Protein AF-A0A8T5LXK9-F1 (afdb_monomer_lite)

Secondary structure (DSSP, 8-state):
-----TT-GGGG----S---HHHHHHHHHSGGGGG-PEEEEETTEEEEE--HHHHHHHHHHHHHHTT-HHHHHHHHHHHHHHHHHIIIIIHHHTSS--S---HHHHHHHHHHHHHHHHHHGGGSHHHHHHHHHHHHHH--HHHHHHHT-

Structure (mmCIF, N/CA/C/O backbone):
data_AF-A0A8T5LXK9-F1
#
_entry.id   AF-A0A8T5LXK9-F1
#
loop_
_atom_site.group_PDB
_atom_site.id
_atom_site.type_symbol
_atom_site.label_atom_id
_atom_site.label_alt_id
_atom_site.label_comp_id
_atom_site.label_asym_id
_atom_site.label_entity_id
_atom_site.label_seq_id
_atom_site.pdbx_PDB_ins_code
_atom_site.Cartn_x
_atom_site.Cartn_y
_atom_site.Cartn_z
_atom_site.occupancy
_atom_site.B_iso_or_equiv
_atom_site.auth_seq_id
_atom_site.auth_comp_id
_atom_site.auth_asym_id
_atom_site.auth_atom_id
_atom_site.pdbx_PDB_model_num
ATOM 1 N N . MET A 1 1 ? -26.940 -30.673 -11.620 1.00 29.84 1 MET A N 1
ATOM 2 C CA . MET A 1 1 ? -26.835 -29.887 -10.371 1.00 29.84 1 MET A CA 1
ATOM 3 C C . MET A 1 1 ? -25.800 -30.558 -9.500 1.00 29.84 1 MET A C 1
ATOM 5 O O . MET A 1 1 ? -26.012 -31.700 -9.119 1.00 29.84 1 MET A O 1
ATOM 9 N N . ILE A 1 2 ? -24.660 -29.908 -9.282 1.00 24.94 2 ILE A N 1
ATOM 10 C CA . ILE A 1 2 ? -23.576 -30.472 -8.474 1.00 24.94 2 ILE A CA 1
ATOM 11 C C . ILE A 1 2 ? -23.697 -29.872 -7.078 1.00 24.94 2 ILE A C 1
ATOM 13 O O . ILE A 1 2 ? -23.735 -28.654 -6.925 1.00 24.94 2 ILE A O 1
ATOM 17 N N . ASN A 1 3 ? -23.814 -30.744 -6.082 1.00 30.03 3 ASN A N 1
ATOM 18 C CA . ASN A 1 3 ? -23.864 -30.376 -4.677 1.00 30.03 3 ASN A CA 1
ATOM 19 C C . ASN A 1 3 ? -22.425 -30.103 -4.221 1.00 30.03 3 ASN A C 1
ATOM 21 O O . ASN A 1 3 ? -21.594 -31.012 -4.226 1.00 30.03 3 ASN A O 1
ATOM 25 N N . ILE A 1 4 ? -22.106 -28.844 -3.919 1.00 36.66 4 ILE A N 1
ATOM 26 C CA . ILE A 1 4 ? -20.732 -28.419 -3.632 1.00 36.66 4 ILE A CA 1
ATOM 27 C C . ILE A 1 4 ? -20.498 -28.475 -2.125 1.00 36.66 4 ILE A C 1
ATOM 29 O O . ILE A 1 4 ? -21.105 -27.731 -1.356 1.00 36.66 4 ILE A O 1
ATOM 33 N N . ASN A 1 5 ? -19.583 -29.351 -1.714 1.00 37.44 5 ASN A N 1
ATOM 34 C CA . ASN A 1 5 ? -19.043 -29.371 -0.363 1.00 37.44 5 ASN A CA 1
ATOM 35 C C . ASN A 1 5 ? -17.999 -28.251 -0.223 1.00 37.44 5 ASN A C 1
ATOM 37 O O . ASN A 1 5 ? -16.969 -28.256 -0.898 1.00 37.44 5 ASN A O 1
ATOM 41 N N . ILE A 1 6 ? -18.287 -27.281 0.645 1.00 44.91 6 ILE A N 1
ATOM 42 C CA . ILE A 1 6 ? -17.522 -26.038 0.815 1.00 44.91 6 ILE A CA 1
ATOM 43 C C . ILE A 1 6 ? -16.106 -26.289 1.364 1.00 44.91 6 ILE A C 1
ATOM 45 O O . ILE A 1 6 ? -15.269 -25.407 1.254 1.00 44.91 6 ILE A O 1
ATOM 49 N N . SER A 1 7 ? -15.785 -27.468 1.905 1.00 41.38 7 SER A N 1
ATOM 50 C CA . SER A 1 7 ? -14.491 -27.728 2.559 1.00 41.38 7 SER A CA 1
ATOM 51 C C . SER A 1 7 ? -13.295 -27.961 1.623 1.00 41.38 7 SER A C 1
ATOM 53 O O . SER A 1 7 ? -12.169 -28.035 2.109 1.00 41.38 7 SER A O 1
ATOM 55 N N . ASN A 1 8 ? -13.501 -28.070 0.304 1.00 43.78 8 ASN A N 1
ATOM 56 C CA . ASN A 1 8 ? -12.462 -28.495 -0.646 1.00 43.78 8 ASN A CA 1
ATOM 57 C C . ASN A 1 8 ? -12.235 -27.486 -1.787 1.00 43.78 8 ASN A C 1
ATOM 59 O O . ASN A 1 8 ? -12.255 -27.818 -2.971 1.00 43.78 8 ASN A O 1
ATOM 63 N N . TYR A 1 9 ? -11.997 -26.226 -1.416 1.00 40.75 9 TYR A N 1
ATOM 64 C CA . TYR A 1 9 ? -11.825 -25.085 -2.330 1.00 40.75 9 TYR A CA 1
ATOM 65 C C . TYR A 1 9 ? -10.670 -25.240 -3.342 1.00 40.75 9 TYR A C 1
ATOM 67 O O . TYR A 1 9 ? -10.658 -24.548 -4.355 1.00 40.75 9 TYR A O 1
ATOM 75 N N . ILE A 1 10 ? -9.737 -26.172 -3.099 1.00 37.88 10 ILE A N 1
ATOM 76 C CA . ILE A 1 10 ? -8.526 -26.406 -3.907 1.00 37.88 10 ILE A CA 1
ATOM 77 C C . ILE A 1 10 ? -8.835 -26.659 -5.393 1.00 37.88 10 ILE A C 1
ATOM 79 O O . ILE A 1 10 ? -8.080 -26.217 -6.254 1.00 37.88 10 ILE A O 1
ATOM 83 N N . TYR A 1 11 ? -9.968 -27.291 -5.711 1.00 33.66 11 TYR A N 1
ATOM 84 C CA . TYR A 1 11 ? -10.345 -27.606 -7.096 1.00 33.66 11 TYR A CA 1
ATOM 85 C C . TYR A 1 11 ? -10.915 -26.420 -7.891 1.00 33.66 11 TYR A C 1
ATOM 87 O O . TYR A 1 11 ? -11.084 -26.534 -9.101 1.00 33.66 11 TYR A O 1
ATOM 95 N N . PHE A 1 12 ? -11.192 -25.281 -7.248 1.00 40.22 12 PHE A N 1
ATOM 96 C CA . PHE A 1 12 ? -11.722 -24.080 -7.908 1.00 40.22 12 PHE A CA 1
ATOM 97 C C . PHE A 1 12 ? -10.636 -23.042 -8.253 1.00 40.22 12 PHE A C 1
ATOM 99 O O . PHE A 1 12 ? -10.965 -21.938 -8.679 1.00 40.22 12 PHE A O 1
ATOM 106 N N . PHE A 1 13 ? -9.351 -23.367 -8.061 1.00 40.53 13 PHE A N 1
ATOM 107 C CA . PHE A 1 13 ? -8.250 -22.393 -8.054 1.00 40.53 13 PHE A CA 1
ATOM 108 C C . PHE A 1 13 ? -7.321 -22.399 -9.276 1.00 40.53 13 PHE A C 1
ATOM 110 O O . PHE A 1 13 ? -6.190 -21.933 -9.167 1.00 40.53 13 PHE A O 1
ATOM 117 N N . ILE A 1 14 ? -7.753 -22.881 -10.443 1.00 41.84 14 ILE A N 1
ATOM 118 C CA . ILE A 1 14 ? -6.922 -22.804 -11.657 1.00 41.84 14 ILE A CA 1
ATOM 119 C C . ILE A 1 14 ? -7.781 -22.405 -12.851 1.00 41.84 14 ILE A C 1
ATOM 121 O O . ILE A 1 14 ? -8.569 -23.221 -13.321 1.00 41.84 14 ILE A O 1
ATOM 125 N N . VAL A 1 15 ? -7.609 -21.171 -13.344 1.00 43.03 15 VAL A N 1
ATOM 126 C CA . VAL A 1 15 ? -8.093 -20.739 -14.666 1.00 43.03 15 VAL A CA 1
ATOM 127 C C . VAL A 1 15 ? -7.154 -19.667 -15.249 1.00 43.03 15 VAL A C 1
ATOM 129 O O . VAL A 1 15 ? -7.025 -18.578 -14.693 1.00 43.03 15 VAL A O 1
ATOM 132 N N . GLU A 1 16 ? -6.527 -20.036 -16.372 1.00 41.91 16 GLU A N 1
ATOM 133 C CA . GLU A 1 16 ? -5.961 -19.209 -17.458 1.00 41.91 16 GLU A CA 1
ATOM 134 C C . GLU A 1 16 ? -4.944 -18.104 -17.099 1.00 41.91 16 GLU A C 1
ATOM 136 O O . GLU A 1 16 ? -5.095 -16.955 -17.503 1.00 41.91 16 GLU A O 1
ATOM 141 N N . ASP A 1 17 ? -3.889 -18.482 -16.368 1.00 43.62 17 ASP A N 1
ATOM 142 C CA . ASP A 1 17 ? -2.452 -18.135 -16.519 1.00 43.62 17 ASP A CA 1
ATOM 143 C C . ASP A 1 17 ? -1.975 -16.752 -17.020 1.00 43.62 17 ASP A C 1
ATOM 145 O O . ASP A 1 17 ? -0.806 -16.608 -17.377 1.00 43.62 17 ASP A O 1
ATOM 149 N N . GLN A 1 18 ? -2.778 -15.690 -17.001 1.00 43.59 18 GLN A N 1
ATOM 150 C CA . GLN A 1 18 ? -2.293 -14.338 -17.289 1.00 43.59 18 GLN A CA 1
ATOM 151 C C . GLN A 1 18 ? -2.845 -13.319 -16.296 1.00 43.59 18 GLN A C 1
ATOM 153 O O . GLN A 1 18 ? -3.856 -12.643 -16.509 1.00 43.59 18 GLN A O 1
ATOM 158 N N . VAL A 1 19 ? -2.108 -13.179 -15.196 1.00 44.72 19 VAL A N 1
ATOM 159 C CA . VAL A 1 19 ? -2.060 -11.943 -14.415 1.00 44.72 19 VAL A CA 1
ATOM 160 C C . VAL A 1 19 ? -0.880 -11.145 -14.962 1.00 44.72 19 VAL A C 1
ATOM 162 O O . VAL A 1 19 ? 0.207 -11.700 -15.122 1.00 44.72 19 VAL A O 1
ATOM 165 N N . SER A 1 20 ? -1.049 -9.854 -15.262 1.00 47.03 20 SER A N 1
ATOM 166 C CA . SER A 1 20 ? 0.131 -9.041 -15.566 1.00 47.03 20 SER A CA 1
ATOM 167 C C . SER A 1 20 ? 1.059 -9.078 -14.349 1.00 47.03 20 SER A C 1
ATOM 169 O O . SER A 1 20 ? 0.585 -8.901 -13.223 1.00 47.03 20 SER A O 1
ATOM 171 N N . CYS A 1 21 ? 2.361 -9.326 -14.552 1.00 54.53 21 CYS A N 1
ATOM 172 C CA . CYS A 1 21 ? 3.321 -9.484 -13.451 1.00 54.53 21 CYS A CA 1
ATOM 173 C C . CYS A 1 21 ? 3.175 -8.377 -12.397 1.00 54.53 21 CYS A C 1
ATOM 175 O O . CYS A 1 21 ? 3.271 -8.649 -11.213 1.00 54.53 21 CYS A O 1
ATOM 177 N N . LEU A 1 22 ? 2.829 -7.153 -12.808 1.00 54.00 22 LEU A N 1
ATOM 178 C CA . LEU A 1 22 ? 2.632 -6.011 -11.918 1.00 54.00 22 LEU A CA 1
ATOM 179 C C . LEU A 1 22 ? 1.473 -6.159 -10.910 1.00 54.00 22 LEU A C 1
ATOM 181 O O . LEU A 1 22 ? 1.627 -5.764 -9.758 1.00 54.00 22 LEU A O 1
ATOM 185 N N . HIS A 1 23 ? 0.316 -6.696 -11.318 1.00 55.81 23 HIS A N 1
ATOM 186 C CA . HIS A 1 23 ? -0.846 -6.849 -10.427 1.00 55.81 23 HIS A CA 1
ATOM 187 C C . HIS A 1 23 ? -0.694 -8.048 -9.490 1.00 55.81 23 HIS A C 1
ATOM 189 O O . HIS A 1 23 ? -1.087 -7.972 -8.324 1.00 55.81 23 HIS A O 1
ATOM 195 N N . ALA A 1 24 ? -0.105 -9.138 -9.991 1.00 58.72 24 ALA A N 1
ATOM 196 C CA . ALA A 1 24 ? 0.293 -10.263 -9.153 1.00 58.72 24 ALA A CA 1
ATOM 197 C C . ALA A 1 24 ? 1.298 -9.787 -8.102 1.00 58.72 24 ALA A C 1
ATOM 199 O O . ALA A 1 24 ? 1.101 -10.037 -6.921 1.00 58.72 24 ALA A O 1
ATOM 200 N N . GLU A 1 25 ? 2.303 -9.010 -8.502 1.00 58.94 25 GLU A N 1
ATOM 201 C CA . GLU A 1 25 ? 3.321 -8.506 -7.585 1.00 58.94 25 GLU A CA 1
ATOM 202 C C . GLU A 1 25 ? 2.766 -7.507 -6.564 1.00 58.94 25 GLU A C 1
ATOM 204 O O . GLU A 1 25 ? 3.110 -7.575 -5.387 1.00 58.94 25 GLU A O 1
ATOM 209 N N . PHE A 1 26 ? 1.850 -6.623 -6.971 1.00 63.41 26 PHE A N 1
ATOM 210 C CA . PHE A 1 26 ? 1.115 -5.743 -6.057 1.00 63.41 26 PHE A CA 1
ATOM 211 C C . PHE A 1 26 ? 0.446 -6.537 -4.933 1.00 63.41 26 PHE A C 1
ATOM 213 O O . PHE A 1 26 ? 0.625 -6.238 -3.751 1.00 63.41 26 PHE A O 1
ATOM 220 N N . MET A 1 27 ? -0.319 -7.561 -5.304 1.00 65.00 27 MET A N 1
ATOM 221 C CA . MET A 1 27 ? -1.074 -8.353 -4.344 1.00 65.00 27 MET A CA 1
ATOM 222 C C . MET A 1 27 ? -0.145 -9.252 -3.517 1.00 65.00 27 MET A C 1
ATOM 224 O O . MET A 1 27 ? -0.304 -9.359 -2.302 1.00 65.00 27 MET A O 1
ATOM 228 N N . LEU A 1 28 ? 0.864 -9.859 -4.143 1.00 65.50 28 LEU A N 1
ATOM 229 C CA . LEU A 1 28 ? 1.748 -10.843 -3.518 1.00 65.50 28 LEU A CA 1
ATOM 230 C C . LEU A 1 28 ? 2.917 -10.231 -2.742 1.00 65.50 28 LEU A C 1
ATOM 232 O O . LEU A 1 28 ? 3.482 -10.926 -1.899 1.00 65.50 28 LEU A O 1
ATOM 236 N N . ASN A 1 29 ? 3.284 -8.970 -2.985 1.00 64.75 29 ASN A N 1
ATOM 237 C CA . ASN A 1 29 ? 4.417 -8.298 -2.336 1.00 64.75 29 ASN A CA 1
ATOM 238 C C . ASN A 1 29 ? 4.099 -6.910 -1.750 1.00 64.75 29 ASN A C 1
ATOM 240 O O . ASN A 1 29 ? 4.955 -6.326 -1.088 1.00 64.75 29 ASN A O 1
ATOM 244 N N . GLY A 1 30 ? 2.871 -6.408 -1.900 1.00 68.31 30 GLY A N 1
ATOM 245 C CA . GLY A 1 30 ? 2.371 -5.237 -1.173 1.00 68.31 30 GLY A CA 1
ATOM 246 C C . GLY A 1 30 ? 1.899 -5.556 0.253 1.00 68.31 30 GLY A C 1
ATOM 247 O O . GLY A 1 30 ? 2.039 -6.675 0.752 1.00 68.31 30 GLY A O 1
ATOM 248 N N . SER A 1 31 ? 1.281 -4.576 0.923 1.00 69.75 31 SER A N 1
ATOM 249 C CA . SER A 1 31 ? 0.755 -4.752 2.292 1.00 69.75 31 SER A CA 1
ATOM 250 C C . SER A 1 31 ? -0.312 -5.860 2.378 1.00 69.75 31 SER A C 1
ATOM 252 O O . SER A 1 31 ? -0.429 -6.559 3.386 1.00 69.75 31 SER A O 1
ATOM 254 N N . LEU A 1 32 ? -1.024 -6.095 1.271 1.00 72.38 32 LEU A N 1
ATOM 255 C CA . LEU A 1 32 ? -2.055 -7.121 1.140 1.00 72.38 32 LEU A CA 1
ATOM 256 C C . LEU A 1 32 ? -1.511 -8.553 1.081 1.00 72.38 32 LEU A C 1
ATOM 258 O O . LEU A 1 32 ? -2.293 -9.476 1.306 1.00 72.38 32 LEU A O 1
ATOM 262 N N . LYS A 1 33 ? -0.197 -8.757 0.896 1.00 76.62 33 LYS A N 1
ATOM 263 C CA . LYS A 1 33 ? 0.456 -10.079 0.962 1.00 76.62 33 LYS A CA 1
ATOM 264 C C . LYS A 1 33 ? 0.087 -10.846 2.227 1.00 76.62 33 LYS A C 1
ATOM 266 O O . LYS A 1 33 ? -0.074 -12.062 2.199 1.00 76.62 33 LYS A O 1
ATOM 271 N N . ILE A 1 34 ? -0.065 -10.129 3.340 1.00 78.12 34 ILE A N 1
ATOM 272 C CA . ILE A 1 34 ? -0.423 -10.693 4.648 1.00 78.12 34 ILE A CA 1
ATOM 273 C C . ILE A 1 34 ? -1.741 -11.472 4.584 1.00 78.12 34 ILE A C 1
ATOM 275 O O . ILE A 1 34 ? -1.899 -12.472 5.282 1.00 78.12 34 ILE A O 1
ATOM 279 N N . CYS A 1 35 ? -2.667 -11.053 3.723 1.00 76.31 35 CYS A N 1
ATOM 280 C CA . CYS A 1 35 ? -3.945 -11.717 3.510 1.00 76.31 35 CYS A CA 1
ATOM 281 C C . CYS A 1 35 ? -3.863 -12.920 2.556 1.00 76.31 35 CYS A C 1
ATOM 283 O O . CYS A 1 35 ? -4.914 -13.434 2.187 1.00 76.31 35 CYS A O 1
ATOM 285 N N . ASN A 1 36 ? -2.665 -13.352 2.138 1.00 76.94 36 ASN A N 1
ATOM 286 C CA . ASN A 1 36 ? -2.452 -14.419 1.154 1.00 76.94 36 ASN A CA 1
ATOM 287 C C . ASN A 1 36 ? -3.402 -14.299 -0.056 1.00 76.94 36 ASN A C 1
ATOM 289 O O . ASN A 1 36 ? -4.243 -15.179 -0.261 1.00 76.94 36 ASN A O 1
ATOM 293 N N . PRO A 1 37 ? -3.335 -13.196 -0.819 1.00 74.81 37 PRO A N 1
ATOM 294 C CA . PRO A 1 37 ? -4.280 -12.969 -1.893 1.00 74.81 37 PRO A CA 1
ATOM 295 C C . PRO A 1 37 ? -4.118 -14.021 -2.982 1.00 74.81 37 PRO A C 1
ATOM 297 O O . PRO A 1 37 ? -3.027 -14.231 -3.508 1.00 74.81 37 PRO A O 1
ATOM 300 N N . LEU A 1 38 ? -5.233 -14.637 -3.349 1.00 74.25 38 LEU A N 1
ATOM 301 C CA . LEU A 1 38 ? -5.357 -15.397 -4.575 1.00 74.25 38 LEU A CA 1
ATOM 302 C C . LEU A 1 38 ? -5.895 -14.467 -5.657 1.00 74.25 38 LEU A C 1
ATOM 304 O O . LEU A 1 38 ? -7.008 -13.953 -5.545 1.00 74.25 38 LEU A O 1
ATOM 308 N N . VAL A 1 39 ? -5.105 -14.280 -6.707 1.00 71.12 39 VAL A N 1
ATOM 309 C CA . VAL A 1 39 ? -5.487 -13.500 -7.882 1.00 71.12 39 VAL A CA 1
ATOM 310 C C . VAL A 1 39 ? -5.845 -14.464 -9.006 1.00 71.12 39 VAL A C 1
ATOM 312 O O . VAL A 1 39 ? -5.077 -15.371 -9.309 1.00 71.12 39 VAL A O 1
ATOM 315 N N . THR A 1 40 ? -7.003 -14.270 -9.628 1.00 68.69 40 THR A N 1
ATOM 316 C CA . THR A 1 40 ? -7.439 -15.033 -10.806 1.00 68.69 40 THR A CA 1
ATOM 317 C C . THR A 1 40 ? -8.018 -14.090 -11.855 1.00 68.69 40 THR A C 1
ATOM 319 O O . THR A 1 40 ? -8.495 -12.999 -11.531 1.00 68.69 40 THR A O 1
ATOM 322 N N . ASN A 1 41 ? -7.946 -14.495 -13.118 1.00 64.88 41 ASN A N 1
ATOM 323 C CA . ASN A 1 41 ? -8.498 -13.769 -14.250 1.00 64.88 41 ASN A CA 1
ATOM 324 C C . ASN A 1 41 ? -9.636 -14.596 -14.857 1.00 64.88 41 ASN A C 1
ATOM 326 O O . ASN A 1 41 ? -9.474 -15.784 -15.116 1.00 64.88 41 ASN A O 1
ATOM 330 N N . TYR A 1 42 ? -10.796 -13.979 -15.070 1.00 69.81 42 TYR A N 1
ATOM 331 C CA . TYR A 1 42 ? -11.905 -14.611 -15.775 1.00 69.81 42 TYR A CA 1
ATOM 332 C C . TYR A 1 42 ? -12.638 -13.588 -16.633 1.00 69.81 42 TYR A C 1
ATOM 334 O O . TYR A 1 42 ? -13.147 -12.591 -16.118 1.00 69.81 42 TYR A O 1
ATOM 342 N N . LYS A 1 43 ? -12.727 -13.854 -17.944 1.00 79.38 43 LYS A N 1
ATOM 343 C CA . LYS A 1 43 ? -13.380 -12.969 -18.927 1.00 79.38 43 LYS A CA 1
ATOM 344 C C . LYS A 1 43 ? -12.893 -11.520 -18.818 1.00 79.38 43 LYS A C 1
ATOM 346 O O . LYS A 1 43 ? -13.703 -10.607 -18.669 1.00 79.38 43 LYS A O 1
ATOM 351 N N . GLU A 1 44 ? -11.572 -11.346 -18.829 1.00 69.75 44 GLU A N 1
ATOM 352 C CA . GLU A 1 44 ? -10.896 -10.040 -18.751 1.00 69.75 44 GLU A CA 1
ATOM 353 C C . GLU A 1 44 ? -11.126 -9.285 -17.430 1.00 69.75 44 GLU A C 1
ATOM 355 O O . GLU A 1 44 ? -10.819 -8.099 -17.313 1.00 69.75 44 GLU A O 1
ATOM 360 N N . LYS A 1 45 ? -11.657 -9.960 -16.404 1.00 64.06 45 LYS A N 1
ATOM 361 C CA . LYS A 1 45 ? -11.832 -9.398 -15.065 1.00 64.06 45 LYS A CA 1
ATOM 362 C C . LYS A 1 45 ? -10.861 -10.044 -14.097 1.00 64.06 45 LYS A C 1
ATOM 364 O O . LYS A 1 45 ? -10.784 -11.266 -13.996 1.00 64.06 45 LYS A O 1
ATOM 369 N N . ILE A 1 46 ? -10.172 -9.198 -13.339 1.00 67.88 46 ILE A N 1
ATOM 370 C CA . ILE A 1 46 ? -9.317 -9.623 -12.236 1.00 67.88 46 ILE A CA 1
ATOM 371 C C . ILE A 1 46 ? -10.187 -9.789 -10.993 1.00 67.88 46 ILE A C 1
ATOM 373 O O . ILE A 1 46 ? -10.879 -8.861 -10.572 1.00 67.88 46 ILE A O 1
ATOM 377 N N . TYR A 1 47 ? -10.116 -10.968 -10.392 1.00 69.50 47 TYR A N 1
ATOM 378 C CA . TYR A 1 47 ? -10.720 -11.269 -9.105 1.00 69.50 47 TYR A CA 1
ATOM 379 C C . TYR A 1 47 ? -9.619 -11.502 -8.084 1.00 69.50 47 TYR A C 1
ATOM 381 O O . TYR A 1 47 ? -8.649 -12.212 -8.354 1.00 69.50 47 TYR A O 1
ATOM 389 N N . VAL A 1 48 ? -9.786 -10.914 -6.901 1.00 72.88 48 VAL A N 1
ATOM 390 C CA . VAL A 1 48 ? -8.854 -11.102 -5.791 1.00 72.88 48 VAL A CA 1
ATOM 391 C C . VAL A 1 48 ? -9.604 -11.610 -4.577 1.00 72.88 48 VAL A C 1
ATOM 393 O O . VAL A 1 48 ? -10.561 -10.994 -4.107 1.00 72.88 48 VAL A O 1
ATOM 396 N N . PHE A 1 49 ? -9.153 -12.754 -4.082 1.00 77.00 49 PHE A N 1
ATOM 397 C CA . PHE A 1 49 ? -9.701 -13.422 -2.916 1.00 77.00 49 PHE A CA 1
ATOM 398 C C . PHE A 1 49 ? -8.682 -13.368 -1.790 1.00 77.00 49 PHE A C 1
ATOM 400 O O . PHE A 1 49 ? -7.523 -13.723 -1.973 1.00 77.00 49 PHE A O 1
ATOM 407 N N . PHE A 1 50 ? -9.126 -12.936 -0.617 1.00 78.06 50 PHE A N 1
ATOM 408 C CA . PHE A 1 50 ? -8.277 -12.805 0.560 1.00 78.06 50 PHE A CA 1
ATOM 409 C C . PHE A 1 50 ? -8.609 -13.887 1.581 1.00 78.06 50 PHE A C 1
ATOM 411 O O . PHE A 1 50 ? -9.782 -14.193 1.821 1.00 78.06 50 PHE A O 1
ATOM 418 N N . ASP A 1 51 ? -7.578 -14.420 2.230 1.00 80.75 51 ASP A N 1
ATOM 419 C CA . ASP A 1 51 ? -7.730 -15.292 3.384 1.00 80.75 51 ASP A CA 1
ATOM 420 C C . ASP A 1 51 ? -8.341 -14.499 4.549 1.00 80.75 51 ASP A C 1
ATOM 422 O O . ASP A 1 51 ? -7.683 -13.706 5.235 1.00 80.75 51 ASP A O 1
ATOM 426 N N . LYS A 1 52 ? -9.635 -14.733 4.790 1.00 79.69 52 LYS A N 1
ATOM 427 C CA . LYS A 1 52 ? -10.392 -14.094 5.875 1.00 79.69 52 LYS A CA 1
ATOM 428 C C . LYS A 1 52 ? -9.783 -14.371 7.246 1.00 79.69 52 LYS A C 1
ATOM 430 O O . LYS A 1 52 ? -9.904 -13.532 8.138 1.00 79.69 52 LYS A O 1
ATOM 435 N N . THR A 1 53 ? -9.113 -15.513 7.422 1.00 79.75 53 THR A N 1
ATOM 436 C CA . THR A 1 53 ? -8.455 -15.839 8.690 1.00 79.75 53 THR A CA 1
ATOM 437 C C . THR A 1 53 ? -7.260 -14.939 8.950 1.00 79.75 53 THR A C 1
ATOM 439 O O . THR A 1 53 ? -6.933 -14.744 10.109 1.00 79.75 53 THR A O 1
ATOM 442 N N . LYS A 1 54 ? -6.660 -14.319 7.927 1.00 80.19 54 LYS A N 1
ATOM 443 C CA . LYS A 1 54 ? -5.525 -13.388 8.056 1.00 80.19 54 LYS A CA 1
ATOM 444 C C . LYS A 1 54 ? -5.909 -11.921 7.907 1.00 80.19 54 LYS A C 1
ATOM 446 O O . LYS A 1 54 ? -5.171 -11.050 8.358 1.00 80.19 54 LYS A O 1
ATOM 451 N N . GLN A 1 55 ? -7.094 -11.634 7.374 1.00 80.00 55 GLN A N 1
ATOM 452 C CA . GLN A 1 55 ? -7.636 -10.277 7.237 1.00 80.00 55 GLN A CA 1
ATOM 453 C C . GLN A 1 55 ? -7.674 -9.493 8.566 1.00 80.00 55 GLN A C 1
ATOM 455 O O . GLN A 1 55 ? -7.563 -8.270 8.580 1.00 80.00 55 GLN A O 1
ATOM 460 N N . HIS A 1 56 ? -7.795 -10.169 9.714 1.00 81.31 56 HIS A N 1
ATOM 461 C CA . HIS A 1 56 ? -7.735 -9.499 11.018 1.00 81.31 56 HIS A CA 1
ATOM 462 C C . HIS A 1 56 ? -6.365 -8.851 11.302 1.00 81.31 56 HIS A C 1
ATOM 464 O O . HIS A 1 56 ? -6.298 -7.874 12.049 1.00 81.31 56 HIS A O 1
ATOM 470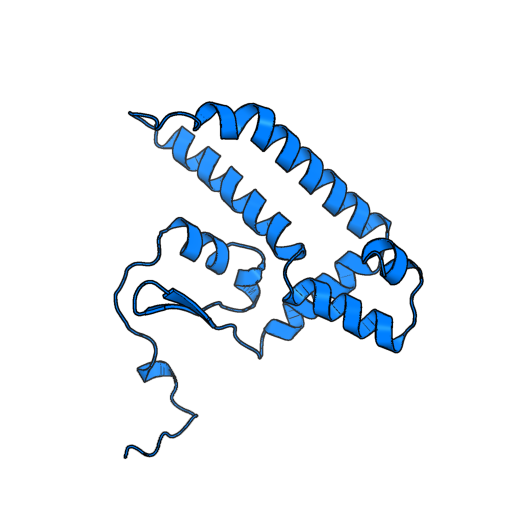 N N . ILE A 1 57 ? -5.281 -9.361 10.705 1.00 83.50 57 ILE A N 1
ATOM 471 C CA . ILE A 1 57 ? -3.921 -8.835 10.873 1.00 83.50 57 ILE A CA 1
ATOM 472 C C . ILE A 1 57 ? -3.804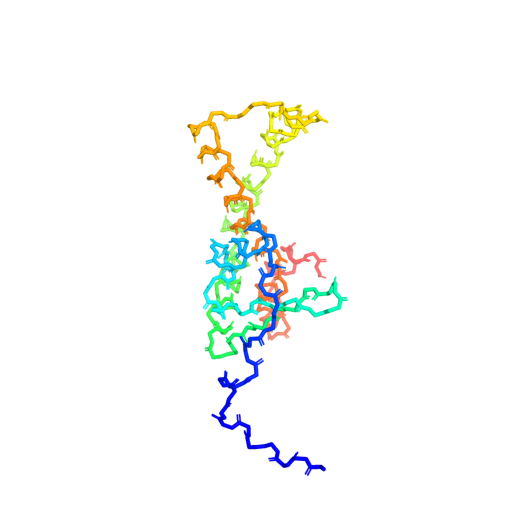 -7.474 10.185 1.00 83.50 57 ILE A C 1
ATOM 474 O O . ILE A 1 57 ? -3.338 -6.517 10.801 1.00 83.50 57 ILE A O 1
ATOM 478 N N . THR A 1 58 ? -4.282 -7.357 8.944 1.00 80.19 58 THR A N 1
ATOM 479 C CA . THR A 1 58 ? -4.268 -6.086 8.203 1.00 80.19 58 THR A CA 1
ATOM 480 C C . THR A 1 58 ? -5.202 -5.058 8.838 1.00 80.19 58 THR A C 1
ATOM 482 O O . THR A 1 58 ? -4.812 -3.907 9.021 1.00 80.19 58 THR A O 1
ATOM 485 N N . LEU A 1 59 ? -6.376 -5.487 9.315 1.00 78.81 59 LEU A N 1
ATOM 486 C CA . LEU A 1 59 ? -7.281 -4.642 10.104 1.00 78.81 59 LEU A CA 1
ATOM 487 C C . LEU A 1 59 ? -6.608 -4.099 11.374 1.00 78.81 59 LEU A C 1
ATOM 489 O O . LEU A 1 59 ? -6.786 -2.928 11.712 1.00 78.81 59 LEU A O 1
ATOM 493 N N . LYS A 1 60 ? -5.830 -4.931 12.079 1.00 82.38 60 LYS A N 1
ATOM 494 C CA . LYS A 1 60 ? -5.081 -4.522 13.275 1.00 82.38 60 LYS A CA 1
ATOM 495 C C . LYS A 1 60 ? -3.975 -3.525 12.929 1.00 82.38 60 LYS A C 1
ATOM 497 O O . LYS A 1 60 ? -3.859 -2.510 13.607 1.00 82.38 60 LYS A O 1
ATOM 502 N N . GLN A 1 61 ? -3.202 -3.787 11.877 1.00 82.88 61 GLN A N 1
ATOM 503 C CA . GLN A 1 61 ? -2.154 -2.876 11.406 1.00 82.88 61 GLN A CA 1
ATOM 504 C C . GLN A 1 61 ? -2.726 -1.518 10.991 1.00 82.88 61 GLN A C 1
ATOM 506 O O . GLN A 1 61 ? -2.163 -0.486 11.342 1.00 82.88 61 GLN A O 1
ATOM 511 N N . GLY A 1 62 ? -3.872 -1.506 10.306 1.00 81.38 62 GLY A N 1
ATOM 512 C CA . GLY A 1 62 ? -4.592 -0.277 9.979 1.00 81.38 62 GLY A CA 1
ATOM 513 C C . GLY A 1 62 ? -5.051 0.450 11.237 1.00 81.38 62 GLY A C 1
ATOM 514 O O . GLY A 1 62 ? -4.725 1.612 11.446 1.00 81.38 62 GLY A O 1
ATOM 515 N N . ALA A 1 63 ? -5.722 -0.249 12.151 1.00 79.75 63 ALA A N 1
ATOM 516 C CA . ALA A 1 63 ? -6.142 0.350 13.414 1.00 79.75 63 ALA A CA 1
ATOM 517 C C . ALA A 1 63 ? -4.966 0.927 14.221 1.00 79.75 63 ALA A C 1
ATOM 519 O O . ALA A 1 63 ? -5.144 1.938 14.894 1.00 79.75 63 ALA A O 1
ATOM 520 N N . GLU A 1 64 ? -3.781 0.317 14.158 1.00 85.38 64 GLU A N 1
ATOM 521 C CA . GLU A 1 64 ? -2.575 0.819 14.810 1.00 85.38 64 GLU A CA 1
ATOM 522 C C . GLU A 1 64 ? -1.987 2.043 14.099 1.00 85.38 64 GLU A C 1
ATOM 524 O O . GLU A 1 64 ? -1.706 3.045 14.759 1.00 85.38 64 GLU A O 1
ATOM 529 N N . LEU A 1 65 ? -1.827 1.993 12.776 1.00 85.50 65 LEU A N 1
ATOM 530 C CA . LEU A 1 65 ? -1.303 3.104 11.979 1.00 85.50 65 LEU A CA 1
ATOM 531 C C . LEU A 1 65 ? -2.126 4.380 12.193 1.00 85.50 65 LEU A C 1
ATOM 533 O O . LEU A 1 65 ? -1.566 5.451 12.403 1.00 85.50 65 LEU A O 1
ATOM 537 N N . TYR A 1 66 ? -3.451 4.244 12.202 1.00 84.50 66 TYR A N 1
ATOM 538 C CA . TYR A 1 66 ? -4.385 5.358 12.353 1.00 84.50 66 TYR A CA 1
ATOM 539 C C . TYR A 1 66 ? -4.620 5.750 13.825 1.00 84.50 66 TYR A C 1
ATOM 541 O O . TYR A 1 66 ? -5.263 6.756 14.096 1.00 84.50 66 TYR A O 1
ATOM 549 N N . SER A 1 67 ? -4.110 4.985 14.799 1.00 83.00 67 SER A N 1
ATOM 550 C CA . SER A 1 67 ? -4.328 5.268 16.230 1.00 83.00 67 SER A CA 1
ATOM 551 C C . SER A 1 67 ? -3.509 6.425 16.799 1.00 83.0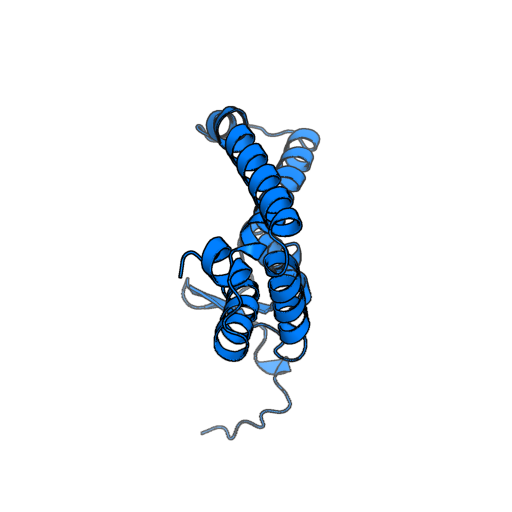0 67 SER A C 1
ATOM 553 O O . SER A 1 67 ? -3.765 6.843 17.925 1.00 83.00 67 SER A O 1
ATOM 555 N N . SER A 1 68 ? -2.508 6.902 16.063 1.00 88.56 68 SER A N 1
ATOM 556 C CA . SER A 1 68 ? -1.616 7.977 16.484 1.00 88.56 68 SER A CA 1
ATOM 557 C C . SER A 1 68 ? -1.415 8.938 15.326 1.00 88.56 68 SER A C 1
ATOM 559 O O . SER A 1 68 ? -1.098 8.519 14.211 1.00 88.56 68 SER A O 1
ATOM 561 N N . GLU A 1 69 ? -1.576 10.227 15.613 1.00 85.62 69 GLU A N 1
ATOM 562 C CA . GLU A 1 69 ? -1.313 11.294 14.654 1.00 85.62 69 GLU A CA 1
ATOM 563 C C . GLU A 1 69 ? 0.136 11.246 14.165 1.00 85.62 69 GLU A C 1
ATOM 565 O O . GLU A 1 69 ? 0.361 11.254 12.964 1.00 85.62 69 GLU A O 1
ATOM 570 N N . GLU A 1 70 ? 1.098 11.040 15.064 1.00 91.81 70 GLU A N 1
ATOM 571 C CA . GLU A 1 70 ? 2.517 10.907 14.721 1.00 91.81 70 GLU A CA 1
ATOM 572 C C . GLU A 1 70 ? 2.773 9.744 13.745 1.00 91.81 70 GLU A C 1
ATOM 574 O O . GLU A 1 70 ? 3.454 9.907 12.730 1.00 91.81 70 GLU A O 1
ATOM 579 N N . LYS A 1 71 ? 2.198 8.560 14.018 1.00 89.06 71 LYS A N 1
ATOM 580 C CA . LYS A 1 71 ? 2.358 7.379 13.146 1.00 89.06 71 LYS A CA 1
ATOM 581 C C . LYS A 1 71 ? 1.782 7.646 11.757 1.00 89.06 71 LYS A C 1
ATOM 583 O O . LYS A 1 71 ? 2.419 7.321 10.751 1.00 89.06 71 LYS A O 1
ATOM 588 N N . TYR A 1 72 ? 0.597 8.247 11.703 1.00 90.00 72 TYR A N 1
ATOM 589 C CA . TYR A 1 72 ? -0.055 8.585 10.448 1.00 90.00 72 TYR A CA 1
ATOM 590 C C . TYR A 1 72 ? 0.687 9.689 9.688 1.00 90.00 72 TYR A C 1
ATOM 592 O O . TYR A 1 72 ? 0.883 9.563 8.482 1.00 90.00 72 TYR A O 1
ATOM 600 N N . GLU A 1 73 ? 1.144 10.743 10.362 1.00 90.25 73 GLU A N 1
ATOM 601 C CA . GLU A 1 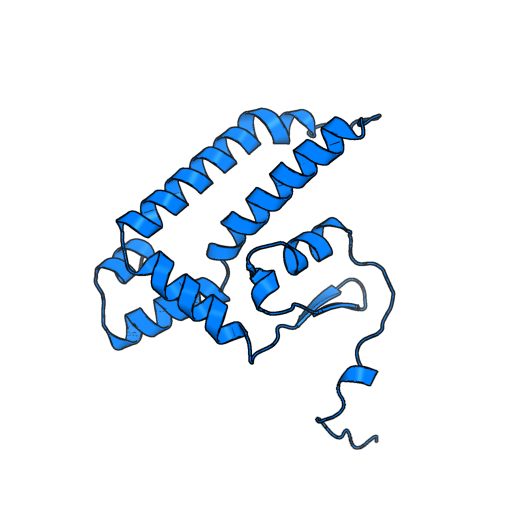73 ? 1.904 11.838 9.755 1.00 90.25 73 GLU A CA 1
ATOM 602 C C . GLU A 1 73 ? 3.235 11.361 9.184 1.00 90.25 73 GLU A C 1
ATOM 604 O O . GLU A 1 73 ? 3.603 11.773 8.080 1.00 90.25 73 GLU A O 1
ATOM 609 N N . LYS A 1 74 ? 3.926 10.447 9.875 1.00 92.62 74 LYS A N 1
ATOM 610 C CA . LYS A 1 74 ? 5.142 9.810 9.364 1.00 92.62 74 LYS A CA 1
ATOM 611 C C . LYS A 1 74 ? 4.870 9.073 8.052 1.00 92.62 74 LYS A C 1
ATOM 613 O O . LYS A 1 74 ? 5.542 9.335 7.056 1.00 92.62 74 LYS A O 1
ATOM 618 N N . TYR A 1 75 ? 3.851 8.213 8.031 1.00 92.69 75 TYR A N 1
ATOM 619 C CA . TYR A 1 75 ? 3.412 7.521 6.816 1.00 92.69 75 TYR A CA 1
ATOM 620 C C . TYR A 1 75 ? 3.014 8.505 5.703 1.00 92.69 75 TYR A C 1
ATOM 622 O O . TYR A 1 75 ? 3.460 8.381 4.563 1.00 92.69 75 TYR A O 1
ATOM 630 N N . ALA A 1 76 ? 2.195 9.507 6.023 1.00 91.06 76 ALA A N 1
ATOM 631 C CA . ALA A 1 76 ? 1.683 10.464 5.051 1.00 91.06 76 ALA A CA 1
ATOM 632 C C . ALA A 1 76 ? 2.806 11.318 4.450 1.00 91.06 76 ALA A C 1
ATOM 634 O O . ALA A 1 76 ? 2.763 11.643 3.263 1.00 91.06 76 ALA A O 1
ATOM 635 N N . THR A 1 77 ? 3.807 11.681 5.253 1.00 94.44 77 THR A N 1
ATOM 636 C CA . THR A 1 77 ? 5.000 12.401 4.799 1.00 94.44 77 THR A CA 1
ATOM 637 C C . THR A 1 77 ? 5.823 11.528 3.864 1.00 94.44 77 THR A C 1
ATOM 639 O O . THR A 1 77 ? 6.078 11.943 2.735 1.00 94.44 77 THR A O 1
ATOM 642 N N . GLU A 1 78 ? 6.127 10.291 4.267 1.00 94.25 78 GLU A N 1
ATOM 643 C CA . GLU A 1 78 ? 6.855 9.339 3.424 1.00 94.25 78 GLU A CA 1
ATOM 644 C C . GLU A 1 78 ? 6.145 9.117 2.080 1.00 94.25 78 GLU A C 1
ATOM 646 O O . GLU A 1 78 ? 6.774 9.151 1.019 1.00 94.25 78 GLU A O 1
ATOM 651 N N . PHE A 1 79 ? 4.820 8.950 2.091 1.00 94.06 79 PHE A N 1
ATOM 652 C CA . PHE A 1 79 ? 4.075 8.733 0.857 1.00 94.06 79 PHE A CA 1
ATOM 653 C C . PHE A 1 79 ? 4.025 9.986 -0.028 1.00 94.06 79 PHE A C 1
ATOM 655 O O . PHE A 1 79 ? 4.177 9.893 -1.247 1.00 94.06 79 PHE A O 1
ATOM 662 N N . LYS A 1 80 ? 3.893 11.184 0.555 1.00 92.62 80 LYS A N 1
ATOM 663 C CA . LYS A 1 80 ? 3.974 12.449 -0.198 1.00 92.62 80 LYS A CA 1
ATOM 664 C C . LYS A 1 80 ? 5.340 12.637 -0.854 1.00 92.62 80 LYS A C 1
ATOM 666 O O . LYS A 1 80 ? 5.398 13.053 -2.012 1.00 92.62 80 LYS A O 1
ATOM 671 N N . GLU A 1 81 ? 6.421 12.342 -0.141 1.00 95.69 81 GLU A N 1
ATOM 672 C CA . GLU A 1 81 ? 7.783 12.413 -0.676 1.00 95.69 81 GLU A CA 1
ATOM 673 C C . GLU A 1 81 ? 7.984 11.418 -1.817 1.00 95.69 81 GLU A C 1
ATOM 675 O O . GLU A 1 81 ? 8.478 11.796 -2.883 1.00 95.69 81 GLU A O 1
ATOM 680 N N . TYR A 1 82 ? 7.503 10.186 -1.637 1.00 94.00 82 TYR A N 1
ATOM 681 C CA . TYR A 1 82 ? 7.498 9.167 -2.679 1.00 94.00 82 TYR A CA 1
ATOM 682 C C . TYR A 1 82 ? 6.774 9.657 -3.944 1.00 94.00 82 TYR A C 1
ATOM 684 O O . TYR A 1 82 ? 7.337 9.621 -5.038 1.00 94.00 82 TYR A O 1
ATOM 692 N N . LEU A 1 83 ? 5.555 10.196 -3.810 1.00 92.25 83 LEU A N 1
ATOM 693 C CA . LEU A 1 83 ? 4.778 10.722 -4.939 1.00 92.25 83 LEU A CA 1
ATOM 694 C C . LEU A 1 83 ? 5.456 11.922 -5.610 1.00 92.25 83 LEU A C 1
ATOM 696 O O . LEU A 1 83 ? 5.397 12.068 -6.833 1.00 92.25 83 LEU A O 1
ATOM 700 N N . LYS A 1 84 ? 6.106 12.792 -4.829 1.00 94.62 84 LYS A N 1
ATOM 701 C CA . LYS A 1 84 ? 6.872 13.927 -5.356 1.00 94.62 84 LYS A CA 1
ATOM 702 C C . LYS A 1 84 ? 8.038 13.443 -6.217 1.00 94.62 84 LYS A C 1
ATOM 704 O O . LYS A 1 84 ? 8.227 13.965 -7.315 1.00 94.62 84 LYS A O 1
ATOM 709 N N . TYR A 1 85 ? 8.781 12.439 -5.751 1.00 93.75 85 TYR A N 1
ATOM 710 C CA . TYR A 1 85 ? 9.852 11.823 -6.530 1.00 93.75 85 TYR A CA 1
ATOM 711 C C . TYR A 1 85 ? 9.307 11.121 -7.781 1.00 93.75 85 TYR A C 1
ATOM 713 O O . TYR A 1 85 ? 9.808 11.367 -8.876 1.00 93.75 85 TYR A O 1
ATOM 721 N N . ALA A 1 86 ? 8.228 10.340 -7.651 1.00 91.25 86 ALA A N 1
ATOM 722 C CA . ALA A 1 86 ? 7.578 9.663 -8.774 1.00 91.25 86 ALA A CA 1
ATOM 723 C C . ALA A 1 86 ? 7.228 10.647 -9.901 1.00 91.25 86 ALA A C 1
ATOM 725 O O . ALA A 1 86 ? 7.576 10.430 -11.058 1.00 91.25 86 ALA A O 1
ATOM 726 N N . ARG A 1 87 ? 6.586 11.770 -9.554 1.00 92.19 87 ARG A N 1
ATOM 727 C CA . ARG A 1 87 ? 6.169 12.809 -10.509 1.00 92.19 87 ARG A CA 1
ATOM 728 C C . ARG A 1 87 ? 7.336 13.538 -11.160 1.00 92.19 87 ARG A C 1
ATOM 730 O O . ARG A 1 87 ? 7.223 13.927 -12.317 1.00 92.19 87 ARG A O 1
ATOM 737 N N . LYS A 1 88 ? 8.421 13.764 -10.418 1.00 94.12 88 LYS A N 1
ATOM 738 C CA . LYS A 1 88 ? 9.583 14.509 -10.915 1.00 94.12 88 LYS A CA 1
ATOM 739 C C . LYS A 1 88 ? 10.514 13.642 -11.763 1.00 94.12 88 LYS A C 1
ATOM 741 O O . LYS A 1 88 ? 11.107 14.161 -12.701 1.00 94.12 88 LYS A O 1
ATOM 746 N N . THR A 1 89 ? 10.647 12.363 -11.425 1.00 90.25 89 THR A N 1
ATOM 747 C CA . THR A 1 89 ? 11.713 11.503 -11.956 1.00 90.25 89 THR A CA 1
ATOM 748 C C . THR A 1 89 ? 11.157 10.327 -12.750 1.00 90.25 89 THR A C 1
ATOM 750 O O . THR A 1 89 ? 11.459 10.192 -13.932 1.00 90.25 89 THR A O 1
ATOM 753 N N . ILE A 1 90 ? 10.308 9.504 -12.130 1.00 88.38 90 ILE A N 1
ATOM 754 C CA . ILE A 1 90 ? 9.886 8.219 -12.706 1.00 88.38 90 ILE A CA 1
ATOM 755 C C . ILE A 1 90 ? 8.865 8.407 -13.830 1.00 88.38 90 ILE A C 1
ATOM 757 O O . ILE A 1 90 ? 9.068 7.922 -14.936 1.00 88.38 90 ILE A O 1
ATOM 761 N N . ILE A 1 91 ? 7.795 9.171 -13.598 1.00 85.62 91 ILE A N 1
ATOM 762 C CA . ILE A 1 91 ? 6.751 9.399 -14.609 1.00 85.62 91 ILE A CA 1
ATOM 763 C C . ILE A 1 91 ? 7.331 10.043 -15.882 1.00 85.62 91 ILE A C 1
ATOM 765 O O . ILE A 1 91 ? 7.025 9.557 -16.969 1.00 85.62 91 ILE A O 1
ATOM 769 N N . PRO A 1 92 ? 8.189 11.084 -15.808 1.00 87.62 92 PRO A N 1
ATOM 770 C CA . PRO A 1 92 ? 8.822 11.634 -17.004 1.00 87.62 92 PRO A CA 1
ATOM 771 C C . PRO A 1 92 ? 9.723 10.636 -17.737 1.00 87.62 92 PRO A C 1
ATOM 773 O O . PRO A 1 92 ? 9.699 10.619 -18.966 1.00 87.62 92 PRO A O 1
ATOM 776 N N . LYS A 1 93 ? 10.471 9.790 -17.009 1.00 84.75 93 LYS A N 1
ATOM 777 C CA . LYS A 1 93 ? 11.353 8.760 -17.588 1.00 84.75 93 LYS A CA 1
ATOM 778 C C . LYS A 1 93 ? 10.581 7.775 -18.472 1.00 84.75 93 LYS A C 1
ATOM 780 O O . LYS A 1 93 ? 11.052 7.445 -19.553 1.00 84.75 93 LYS A O 1
ATOM 785 N N . TYR A 1 94 ? 9.378 7.383 -18.052 1.00 82.69 94 TYR A N 1
ATOM 786 C CA . TYR A 1 94 ? 8.509 6.445 -18.779 1.00 82.69 94 TYR A CA 1
ATOM 787 C C . TYR A 1 94 ? 7.379 7.122 -19.558 1.00 82.69 94 TYR A C 1
ATOM 789 O O . TYR A 1 94 ? 6.429 6.461 -19.971 1.00 82.69 94 TYR A O 1
ATOM 797 N N . LYS A 1 95 ? 7.455 8.443 -19.773 1.00 81.88 95 LYS A N 1
ATOM 798 C CA . LYS A 1 95 ? 6.466 9.162 -20.591 1.00 81.88 95 LYS A CA 1
ATOM 799 C C . LYS A 1 95 ? 6.427 8.618 -22.022 1.00 81.88 95 LYS A C 1
ATOM 801 O O . LYS A 1 95 ? 5.365 8.584 -22.635 1.00 81.88 95 LYS A O 1
ATOM 806 N N . ASN A 1 96 ? 7.587 8.203 -22.523 1.00 80.38 96 ASN A N 1
ATOM 807 C CA . ASN A 1 96 ? 7.724 7.446 -23.757 1.00 80.38 96 ASN A CA 1
ATOM 808 C C . ASN A 1 96 ? 8.121 6.014 -23.394 1.00 80.38 96 ASN A C 1
ATOM 810 O O . ASN A 1 96 ? 8.872 5.812 -22.438 1.00 80.38 96 ASN A O 1
ATOM 814 N N . ASN A 1 97 ? 7.650 5.034 -24.165 1.00 77.12 97 ASN A N 1
ATOM 815 C CA . ASN A 1 97 ? 8.062 3.647 -23.971 1.00 77.12 97 ASN A CA 1
ATOM 816 C C . ASN A 1 97 ? 9.575 3.535 -24.225 1.00 77.12 97 ASN A C 1
ATOM 818 O O . ASN A 1 97 ? 10.011 3.851 -25.335 1.00 77.12 97 ASN A O 1
ATOM 822 N N . PRO A 1 98 ? 10.383 3.117 -23.235 1.00 78.75 98 PRO A N 1
ATOM 823 C CA . PRO A 1 98 ? 11.809 2.936 -23.451 1.00 78.75 98 PRO A CA 1
ATOM 824 C C . PRO A 1 98 ? 12.029 1.781 -24.431 1.00 78.75 98 PRO A C 1
ATOM 826 O O . PRO A 1 98 ? 11.488 0.693 -24.249 1.00 78.75 98 PRO A O 1
ATOM 829 N N . GLU A 1 99 ? 12.841 2.003 -25.465 1.00 83.12 99 GLU A N 1
ATOM 830 C CA . GLU A 1 99 ? 13.184 0.949 -26.432 1.00 83.12 99 GLU A CA 1
ATOM 831 C C . GLU A 1 99 ? 14.089 -0.128 -25.816 1.00 83.12 99 GLU A C 1
ATOM 833 O O . GLU A 1 99 ? 14.101 -1.274 -26.266 1.00 83.12 99 GLU A O 1
ATOM 838 N N . LYS A 1 100 ? 14.863 0.239 -24.786 1.00 85.31 100 LYS A N 1
ATOM 839 C CA . LYS A 1 100 ? 15.770 -0.643 -24.045 1.00 85.31 100 LYS A CA 1
ATOM 840 C C . LYS A 1 100 ? 15.771 -0.251 -22.570 1.00 85.31 100 LYS A C 1
ATOM 842 O O . LYS A 1 100 ? 15.786 0.933 -22.251 1.00 85.31 100 LYS A O 1
ATOM 847 N N . ILE A 1 101 ? 15.795 -1.252 -21.697 1.00 83.62 101 ILE A N 1
ATOM 848 C CA . ILE A 1 101 ? 16.010 -1.106 -20.256 1.00 83.62 101 ILE A CA 1
ATOM 849 C C . ILE A 1 101 ? 17.085 -2.106 -19.843 1.00 83.62 101 ILE A C 1
ATOM 851 O O . ILE A 1 101 ? 17.058 -3.266 -20.266 1.00 83.62 101 ILE A O 1
ATOM 855 N N . THR A 1 102 ? 18.065 -1.658 -19.066 1.00 89.12 102 THR A N 1
ATOM 856 C CA . THR A 1 102 ? 19.066 -2.561 -18.487 1.00 89.12 102 THR A CA 1
ATOM 857 C C . THR A 1 102 ? 18.461 -3.375 -17.340 1.00 89.12 102 THR A C 1
ATOM 859 O O . THR A 1 102 ? 17.413 -3.032 -16.788 1.00 89.12 102 THR A O 1
ATOM 862 N N . LYS A 1 103 ? 19.109 -4.481 -16.961 1.00 82.88 103 LYS A N 1
ATOM 863 C CA . LYS A 1 103 ? 18.647 -5.312 -15.839 1.00 82.88 103 LYS A CA 1
ATOM 864 C C . LYS A 1 103 ? 18.721 -4.549 -14.515 1.00 82.88 103 LYS A C 1
ATOM 866 O O . LYS A 1 103 ? 17.857 -4.714 -13.653 1.00 82.88 103 LYS A O 1
ATOM 871 N N . GLU A 1 104 ? 19.753 -3.733 -14.362 1.00 86.88 104 GLU A N 1
ATOM 872 C CA . GLU A 1 104 ? 20.012 -2.897 -13.197 1.00 86.88 104 GLU A CA 1
ATOM 873 C C . GLU A 1 104 ? 18.915 -1.839 -13.060 1.00 86.88 104 GLU A C 1
ATOM 875 O O . GLU A 1 104 ? 18.250 -1.790 -12.027 1.00 86.88 104 GLU A O 1
ATOM 880 N N . GLU A 1 105 ? 18.628 -1.096 -14.135 1.00 80.75 105 GLU A N 1
ATOM 881 C CA . GLU A 1 105 ? 17.516 -0.139 -14.158 1.00 80.75 105 GLU A CA 1
ATOM 882 C C . GLU A 1 105 ? 16.183 -0.825 -13.874 1.00 80.75 105 GLU A C 1
ATOM 884 O O . GLU A 1 105 ? 15.414 -0.352 -13.046 1.00 80.75 105 GLU A O 1
ATOM 889 N N . PHE A 1 106 ? 15.906 -1.967 -14.5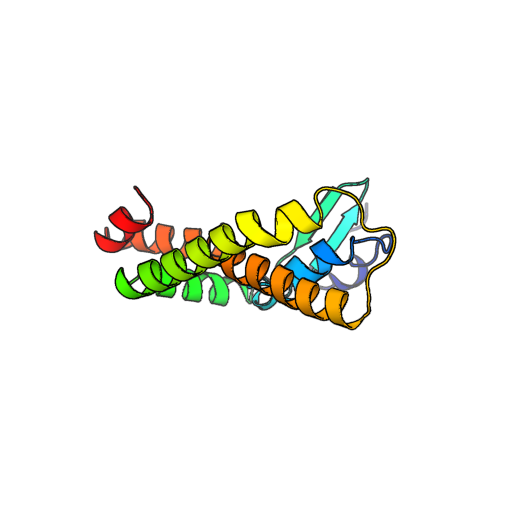09 1.00 80.69 106 PHE A N 1
ATOM 890 C CA . PHE A 1 106 ? 14.677 -2.710 -14.245 1.00 80.69 106 PHE A CA 1
ATOM 891 C C . PHE A 1 106 ? 14.550 -3.092 -12.765 1.00 80.69 106 PHE A C 1
ATOM 893 O O . PHE A 1 106 ? 13.475 -2.959 -12.185 1.00 80.69 106 PHE A O 1
ATOM 900 N N . SER A 1 107 ? 15.643 -3.532 -12.140 1.00 78.56 107 SER A N 1
ATOM 901 C CA . SER A 1 107 ? 15.654 -3.930 -10.730 1.00 78.56 107 SER A CA 1
ATOM 902 C C . SER A 1 107 ? 15.375 -2.745 -9.803 1.00 78.56 107 SER A C 1
ATOM 904 O O . SER A 1 107 ? 14.547 -2.859 -8.901 1.00 78.56 107 SER A O 1
ATOM 906 N N . GLU A 1 108 ? 16.016 -1.596 -10.032 1.00 83.81 108 GLU A N 1
ATOM 907 C CA . GLU A 1 108 ? 15.782 -0.369 -9.255 1.00 83.81 108 GLU A CA 1
ATOM 908 C C . GLU A 1 108 ? 14.323 0.095 -9.344 1.00 83.81 108 GLU A C 1
ATOM 910 O O . GLU A 1 108 ? 13.694 0.440 -8.341 1.00 83.81 108 GLU A O 1
ATOM 915 N N . GLU A 1 109 ? 13.760 0.043 -10.545 1.00 80.69 109 GLU A N 1
ATOM 916 C CA . GLU A 1 109 ? 12.389 0.467 -10.825 1.00 80.69 109 GLU A CA 1
ATOM 917 C C . GLU A 1 109 ? 11.378 -0.504 -10.230 1.00 80.69 109 GLU A C 1
ATOM 919 O O . GLU A 1 109 ? 10.332 -0.103 -9.721 1.00 80.69 109 GLU A O 1
ATOM 924 N N . PHE A 1 110 ? 11.716 -1.788 -10.207 1.00 77.69 110 PHE A N 1
ATOM 925 C CA . PHE A 1 110 ? 10.918 -2.797 -9.538 1.00 77.69 110 PHE A CA 1
ATOM 926 C C . PHE A 1 110 ? 10.835 -2.547 -8.028 1.00 77.69 110 PHE A C 1
ATOM 928 O O . PHE A 1 110 ? 9.741 -2.558 -7.459 1.00 77.69 110 PHE A O 1
ATOM 935 N N . PHE A 1 111 ? 11.961 -2.233 -7.378 1.00 80.62 111 PHE A N 1
ATOM 936 C CA . PHE A 1 111 ? 11.963 -1.822 -5.970 1.00 80.62 111 PHE A CA 1
ATOM 937 C C . PHE A 1 111 ? 11.155 -0.544 -5.749 1.00 80.62 111 PHE A C 1
ATOM 939 O O . PHE A 1 111 ? 10.390 -0.449 -4.782 1.00 80.62 111 PHE A O 1
ATOM 946 N N . PHE A 1 112 ? 11.288 0.425 -6.656 1.00 85.00 112 PHE A N 1
ATOM 947 C CA . PHE A 1 112 ? 10.510 1.651 -6.610 1.00 85.00 112 PHE A CA 1
ATOM 948 C C . PHE A 1 112 ? 9.007 1.351 -6.647 1.00 85.00 112 PHE A C 1
ATOM 950 O O . PHE A 1 112 ? 8.282 1.790 -5.752 1.00 85.00 112 PHE A O 1
ATOM 957 N N . ILE A 1 113 ? 8.542 0.561 -7.616 1.00 79.12 113 ILE A N 1
ATOM 958 C CA . ILE A 1 113 ? 7.136 0.159 -7.774 1.00 79.12 113 ILE A CA 1
ATOM 959 C C . ILE A 1 113 ? 6.646 -0.633 -6.553 1.00 79.12 113 ILE A C 1
ATOM 961 O O . ILE A 1 113 ? 5.554 -0.371 -6.049 1.00 79.12 113 ILE A O 1
ATOM 965 N N . GLY A 1 114 ? 7.457 -1.544 -6.012 1.00 77.12 114 GLY A N 1
ATOM 966 C CA . GLY A 1 114 ? 7.127 -2.271 -4.783 1.00 77.12 114 GLY A CA 1
ATOM 967 C C . GLY A 1 114 ? 6.855 -1.335 -3.600 1.00 77.12 114 GLY A C 1
ATOM 968 O O . GLY A 1 114 ? 5.875 -1.514 -2.872 1.00 77.12 114 GLY A O 1
ATOM 969 N N . LYS A 1 115 ? 7.657 -0.271 -3.447 1.00 84.31 115 LYS A N 1
ATOM 970 C CA . LYS A 1 115 ? 7.444 0.743 -2.403 1.00 84.31 115 LYS A CA 1
ATOM 971 C C . LYS A 1 115 ? 6.144 1.532 -2.598 1.00 84.31 115 LYS A C 1
ATOM 973 O O . LYS A 1 115 ? 5.473 1.806 -1.602 1.00 84.31 115 LYS A O 1
ATOM 978 N N . PHE A 1 116 ? 5.752 1.858 -3.837 1.00 84.19 116 PHE A N 1
ATOM 979 C CA . PHE A 1 116 ? 4.435 2.463 -4.101 1.00 84.19 116 PHE A CA 1
ATOM 980 C C . PHE A 1 116 ? 3.326 1.583 -3.545 1.00 84.19 116 PHE A C 1
ATOM 982 O O . PHE A 1 116 ? 2.488 2.054 -2.785 1.0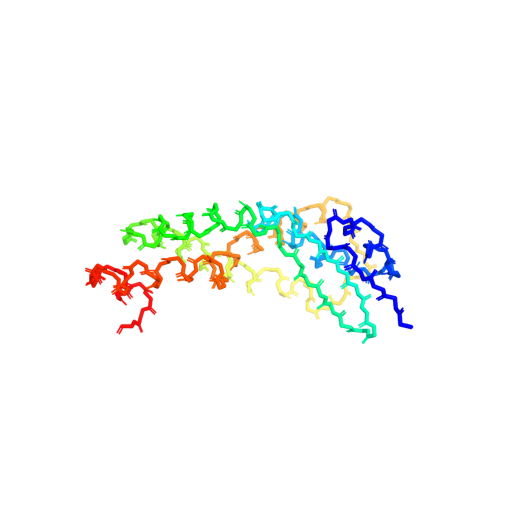0 84.19 116 PHE A O 1
ATOM 989 N N . TRP A 1 117 ? 3.352 0.303 -3.900 1.00 75.38 117 TRP A N 1
ATOM 990 C CA . TRP A 1 117 ? 2.308 -0.645 -3.540 1.00 75.38 117 TRP A CA 1
ATOM 991 C C . TRP A 1 117 ? 2.220 -0.909 -2.042 1.00 75.38 117 TRP A C 1
ATOM 993 O O . TRP A 1 117 ? 1.121 -1.006 -1.497 1.00 75.38 117 TRP A O 1
ATOM 1003 N N . TYR A 1 118 ? 3.364 -0.966 -1.364 1.00 82.88 118 TYR A N 1
ATOM 1004 C CA . TYR A 1 118 ? 3.414 -1.024 0.092 1.00 82.88 118 TYR A CA 1
ATOM 1005 C C . TYR A 1 118 ? 2.715 0.185 0.733 1.00 82.88 118 TYR A C 1
ATOM 1007 O O . TYR A 1 118 ? 1.836 0.006 1.574 1.00 82.88 118 TYR A O 1
ATOM 1015 N N . LEU A 1 119 ? 3.062 1.406 0.309 1.00 85.75 119 LEU A N 1
ATOM 1016 C CA . LEU A 1 119 ? 2.499 2.641 0.864 1.00 85.75 119 LEU A CA 1
ATOM 1017 C C . LEU A 1 119 ? 1.014 2.800 0.516 1.00 85.75 119 LEU A C 1
ATOM 1019 O O . LEU A 1 119 ? 0.192 3.064 1.390 1.00 85.75 119 LEU A O 1
ATOM 1023 N N . TYR A 1 120 ? 0.665 2.584 -0.750 1.00 82.50 120 TYR A N 1
ATOM 1024 C CA . TYR A 1 120 ? -0.701 2.674 -1.250 1.00 82.50 120 TYR A CA 1
ATOM 1025 C C . TYR A 1 120 ? -1.632 1.688 -0.539 1.00 82.50 120 TYR A C 1
ATOM 1027 O O . TYR A 1 120 ? -2.753 2.045 -0.178 1.00 82.50 120 TYR A O 1
ATOM 1035 N N . GLY A 1 121 ? -1.158 0.477 -0.245 1.00 77.81 121 GLY A N 1
ATOM 1036 C CA . GLY A 1 121 ? -1.962 -0.540 0.419 1.00 77.81 121 GLY A CA 1
ATOM 1037 C C . GLY A 1 121 ? -2.477 -0.147 1.813 1.00 77.81 121 GLY A C 1
ATOM 1038 O O . GLY A 1 121 ? -3.479 -0.701 2.252 1.00 77.81 121 GLY A O 1
ATOM 1039 N N . PHE A 1 122 ? -1.883 0.838 2.501 1.00 80.31 122 PHE A N 1
ATOM 1040 C CA . PHE A 1 122 ? -2.420 1.372 3.768 1.00 80.31 122 PHE A CA 1
ATOM 1041 C C . PHE A 1 122 ? -3.631 2.305 3.598 1.00 80.31 122 PHE A C 1
ATOM 1043 O O . PHE A 1 122 ? -4.277 2.672 4.586 1.00 80.31 122 PHE A O 1
ATOM 1050 N N . THR A 1 123 ? -3.940 2.702 2.362 1.00 78.06 123 THR A N 1
ATOM 1051 C CA . THR A 1 123 ? -5.152 3.464 2.017 1.00 78.06 123 THR A CA 1
ATOM 1052 C C . THR A 1 123 ? -6.345 2.565 1.693 1.00 78.06 123 THR A C 1
ATOM 1054 O O . THR A 1 123 ? -7.482 3.031 1.702 1.00 78.06 123 THR A O 1
ATOM 1057 N N . GLU A 1 124 ? -6.104 1.274 1.455 1.00 75.06 124 GLU A N 1
ATOM 1058 C CA . GLU A 1 124 ? -7.127 0.320 1.033 1.00 75.06 124 GLU A CA 1
ATOM 1059 C C . GLU A 1 124 ? -8.114 -0.043 2.150 1.00 75.06 124 GLU A C 1
ATOM 1061 O O . GLU A 1 124 ? -7.806 0.024 3.348 1.00 75.06 124 GLU A O 1
ATOM 1066 N N . PHE A 1 125 ? -9.305 -0.489 1.734 1.00 64.25 125 PHE A N 1
ATOM 1067 C CA . PHE A 1 125 ? -10.467 -0.744 2.596 1.00 64.25 125 PHE A CA 1
ATOM 1068 C C . PHE A 1 125 ? -10.155 -1.613 3.820 1.00 64.25 125 PHE A C 1
ATOM 1070 O O . PHE A 1 125 ? -10.686 -1.378 4.898 1.00 64.25 125 PHE A O 1
ATOM 1077 N N . PHE A 1 126 ? -9.248 -2.588 3.714 1.00 70.44 126 PHE A N 1
ATOM 1078 C CA . PHE A 1 126 ? -8.906 -3.465 4.839 1.00 70.44 126 PHE A CA 1
ATOM 1079 C C . PHE A 1 126 ? -8.212 -2.746 5.999 1.00 70.44 126 PHE A C 1
ATOM 1081 O O . PHE A 1 126 ? -8.373 -3.154 7.146 1.00 70.44 126 PHE A O 1
ATOM 1088 N N . TYR A 1 127 ? -7.456 -1.686 5.728 1.00 72.75 127 TYR A N 1
ATOM 1089 C CA . TYR A 1 127 ? -6.744 -0.928 6.757 1.00 72.75 127 TYR A CA 1
ATOM 1090 C C . TYR A 1 127 ? -7.626 0.196 7.313 1.00 72.75 127 TYR A C 1
ATOM 1092 O O . TYR A 1 127 ? -7.675 0.416 8.527 1.00 72.75 127 TYR A O 1
ATOM 1100 N N . THR A 1 128 ? -8.391 0.853 6.441 1.00 77.50 128 THR A N 1
ATOM 1101 C CA . THR A 1 128 ? -9.302 1.947 6.802 1.00 77.50 128 THR A CA 1
ATOM 1102 C C . THR A 1 128 ? -10.579 1.457 7.496 1.00 77.50 128 THR A C 1
ATOM 1104 O O . THR A 1 128 ? -11.036 2.102 8.441 1.00 77.50 128 THR A O 1
ATOM 1107 N N . ASP A 1 129 ? -11.101 0.270 7.161 1.00 80.44 129 ASP A N 1
ATOM 1108 C CA . ASP A 1 129 ? -12.264 -0.334 7.834 1.00 80.44 129 ASP A CA 1
ATOM 1109 C C . ASP A 1 129 ? -12.001 -0.615 9.315 1.00 80.44 129 ASP A C 1
ATOM 1111 O O . ASP A 1 129 ? -12.896 -0.470 10.152 1.00 80.44 129 ASP A O 1
ATOM 1115 N N . GLY A 1 130 ? -10.785 -1.049 9.657 1.00 77.25 130 GLY A N 1
ATOM 1116 C CA . GLY A 1 130 ? -10.390 -1.314 11.041 1.00 77.25 130 GLY A CA 1
ATOM 1117 C C . GLY A 1 130 ? -10.414 -0.033 11.872 1.00 77.25 130 GLY A C 1
ATOM 1118 O O . GLY A 1 130 ? -11.028 0.011 12.943 1.00 77.25 130 GLY A O 1
ATOM 1119 N N . ALA A 1 131 ? -9.817 1.028 11.327 1.00 81.56 131 ALA A N 1
ATOM 1120 C CA . ALA A 1 131 ? -9.826 2.362 11.912 1.00 81.56 131 ALA A CA 1
ATOM 1121 C C . ALA A 1 131 ? -11.261 2.903 12.063 1.00 81.56 131 ALA A C 1
ATOM 1123 O O . ALA A 1 131 ? -11.644 3.360 13.141 1.00 81.56 131 ALA A O 1
ATOM 1124 N N . TYR A 1 132 ? -12.099 2.759 11.035 1.00 85.06 132 TYR A N 1
ATOM 1125 C CA . TYR A 1 132 ? -13.487 3.217 11.060 1.00 85.06 132 TYR A CA 1
ATOM 1126 C C . TYR A 1 132 ? -14.365 2.440 12.058 1.00 85.06 132 TYR A C 1
ATOM 1128 O O . TYR A 1 132 ? -15.151 3.030 12.804 1.00 85.06 132 TYR A O 1
ATOM 1136 N N . LYS A 1 133 ? -14.208 1.112 12.145 1.00 85.19 133 LYS A N 1
ATOM 1137 C CA . LYS A 1 133 ? -14.904 0.278 13.144 1.00 85.19 133 LYS A CA 1
ATOM 1138 C C . LYS A 1 133 ? -14.518 0.661 14.569 1.00 85.19 133 LYS A C 1
ATOM 1140 O O . LYS A 1 133 ? -15.383 0.658 15.444 1.00 85.19 133 LYS A O 1
ATOM 1145 N N . ARG A 1 134 ? -13.244 0.990 14.813 1.00 83.31 134 ARG A N 1
ATOM 1146 C CA . ARG A 1 134 ? -12.789 1.510 16.109 1.00 83.31 134 ARG A CA 1
ATOM 1147 C C . ARG A 1 134 ? -13.418 2.873 16.390 1.00 83.31 134 ARG A C 1
ATOM 1149 O O . ARG A 1 134 ? -14.022 3.021 17.446 1.00 83.31 134 ARG A O 1
ATOM 1156 N N . LEU A 1 135 ? -13.380 3.802 15.431 1.00 87.75 135 LEU A N 1
ATOM 1157 C CA . LEU A 1 135 ? -14.005 5.123 15.553 1.00 87.75 135 LEU A CA 1
ATOM 1158 C C . LEU A 1 135 ? -15.486 5.024 15.952 1.00 87.75 135 LEU A C 1
ATOM 1160 O O . LEU A 1 135 ? -15.904 5.694 16.890 1.00 87.75 135 LEU A O 1
ATOM 1164 N N . LYS A 1 136 ? -16.268 4.145 15.312 1.00 89.94 136 LYS A N 1
ATOM 1165 C CA . LYS A 1 136 ? -17.684 3.926 15.665 1.00 89.94 136 LYS A CA 1
ATOM 1166 C C . LYS A 1 136 ? -17.903 3.473 17.111 1.00 89.94 136 LYS A C 1
ATOM 1168 O O . LYS A 1 136 ? -18.952 3.756 17.674 1.00 89.94 136 LYS A O 1
ATOM 1173 N N . LYS A 1 137 ? -16.946 2.748 17.695 1.00 90.00 137 LYS A N 1
ATOM 1174 C CA . LYS A 1 137 ? -17.036 2.227 19.067 1.00 90.00 137 LYS A CA 1
ATOM 1175 C C . LYS A 1 137 ? -16.538 3.221 20.110 1.00 90.00 137 LYS A C 1
ATOM 1177 O O . LYS A 1 137 ? -17.081 3.256 21.206 1.00 90.00 137 LYS A O 1
ATOM 1182 N N . THR A 1 138 ? -15.489 3.978 19.795 1.00 89.31 138 THR A N 1
ATOM 1183 C CA . THR A 1 138 ? -14.765 4.802 20.777 1.00 89.31 138 THR A CA 1
ATOM 1184 C C . THR A 1 138 ? -14.987 6.300 20.607 1.00 89.31 138 THR A C 1
ATOM 1186 O O . THR A 1 138 ? -14.650 7.055 21.511 1.00 89.31 138 THR A O 1
ATOM 1189 N N . ASN A 1 139 ? -15.527 6.741 19.465 1.00 88.88 139 ASN A N 1
ATOM 1190 C CA . ASN A 1 139 ? -15.672 8.152 19.095 1.00 88.88 139 ASN A CA 1
ATOM 1191 C C . ASN A 1 139 ? -14.343 8.942 19.171 1.00 88.88 139 ASN A C 1
ATOM 1193 O O . ASN A 1 139 ? -14.333 10.128 19.489 1.00 88.88 139 ASN A O 1
ATOM 1197 N N . ASP A 1 140 ? -13.225 8.261 18.894 1.00 86.88 140 ASP A N 1
ATOM 1198 C CA . ASP A 1 140 ? -11.855 8.765 19.056 1.00 86.88 140 ASP A CA 1
ATOM 1199 C C . ASP A 1 140 ? -11.592 10.008 18.171 1.00 86.88 140 ASP A C 1
ATOM 1201 O O . ASP A 1 140 ? -11.707 9.920 16.942 1.00 86.88 140 ASP A O 1
ATOM 1205 N N . PRO A 1 141 ? -11.246 11.171 18.759 1.00 86.00 141 PRO A N 1
ATOM 1206 C CA . PRO A 1 141 ? -11.064 12.417 18.016 1.00 86.00 141 PRO A CA 1
ATOM 1207 C C . PRO A 1 141 ? -9.863 12.383 17.062 1.00 86.00 141 PRO A C 1
ATOM 1209 O O . PRO A 1 141 ? -9.895 13.044 16.024 1.00 86.00 141 PRO A O 1
ATOM 1212 N N . VAL A 1 142 ? -8.830 11.588 17.365 1.00 85.81 142 VAL A N 1
ATOM 1213 C CA . VAL A 1 142 ? -7.664 11.422 16.485 1.00 85.81 142 VAL A CA 1
ATOM 1214 C C . VAL A 1 142 ? -8.088 10.696 15.212 1.00 85.81 142 VAL A C 1
ATOM 1216 O O . VAL A 1 142 ? -7.781 11.141 14.105 1.00 85.81 142 VAL A O 1
ATOM 1219 N N . LEU A 1 143 ? -8.888 9.634 15.351 1.00 85.06 143 LEU A N 1
ATOM 1220 C CA . LEU A 1 143 ? -9.419 8.895 14.205 1.00 85.06 143 LEU A CA 1
ATOM 1221 C C . LEU A 1 143 ? -10.343 9.754 13.336 1.00 85.06 143 LEU A C 1
ATOM 1223 O O . LEU A 1 143 ? -10.254 9.659 12.115 1.00 85.06 143 LEU A O 1
ATOM 1227 N N . LYS A 1 144 ? -11.180 10.619 13.925 1.00 86.31 144 LYS A N 1
ATOM 1228 C CA . LYS A 1 144 ? -12.004 11.582 13.165 1.00 86.31 144 LYS A CA 1
ATOM 1229 C C . LYS A 1 144 ? -11.160 12.507 12.300 1.00 86.31 144 LYS A C 1
ATOM 1231 O O . LYS A 1 144 ? -11.387 12.631 11.098 1.00 86.31 144 LYS A O 1
ATOM 1236 N N . LYS A 1 145 ? -10.132 13.107 12.907 1.00 86.69 145 LYS A N 1
ATOM 1237 C CA . LYS A 1 145 ? -9.209 14.018 12.224 1.00 86.69 145 LYS A CA 1
ATOM 1238 C C . LYS A 1 145 ? -8.484 13.324 11.069 1.00 86.69 145 LYS A C 1
ATOM 1240 O O . LYS A 1 145 ? -8.447 13.860 9.965 1.00 86.69 145 LYS A O 1
ATOM 1245 N N . ILE A 1 146 ? -7.940 12.130 11.311 1.00 85.38 146 ILE A N 1
ATOM 1246 C CA . ILE A 1 146 ? -7.169 11.378 10.312 1.00 85.38 146 ILE A CA 1
ATOM 1247 C C . ILE A 1 146 ? -8.066 10.870 9.174 1.00 85.38 146 ILE A C 1
ATOM 1249 O O . ILE A 1 146 ? -7.703 11.003 8.005 1.00 85.38 146 ILE A O 1
ATOM 1253 N N . LEU A 1 147 ? -9.241 10.314 9.495 1.00 83.31 147 LEU A N 1
ATOM 1254 C CA . LEU A 1 147 ? -10.180 9.773 8.505 1.00 83.31 147 LEU A CA 1
ATOM 1255 C C . LEU A 1 147 ? -10.999 10.860 7.787 1.00 83.31 147 LEU A C 1
ATOM 1257 O O . LEU A 1 147 ? -11.633 10.555 6.780 1.00 83.31 147 LEU A O 1
ATOM 1261 N N . LYS A 1 148 ? -10.957 12.111 8.268 1.00 83.69 148 LYS A N 1
ATOM 1262 C CA . LYS A 1 148 ? -11.744 13.255 7.772 1.00 83.69 148 LYS A CA 1
ATOM 1263 C C . LYS A 1 148 ? -13.261 13.017 7.853 1.00 83.69 148 LYS A C 1
ATOM 1265 O O . LYS A 1 148 ? -13.984 13.302 6.899 1.00 83.69 148 LYS A O 1
ATOM 1270 N N . ILE A 1 149 ? -13.714 12.481 8.990 1.00 66.62 149 ILE A N 1
ATOM 1271 C CA . ILE A 1 149 ? -15.116 12.155 9.326 1.00 66.62 149 ILE A CA 1
ATOM 1272 C C . ILE A 1 149 ? -15.492 12.880 10.612 1.00 66.62 149 ILE A C 1
ATOM 1274 O O . ILE A 1 149 ? -16.580 13.490 10.652 1.00 66.62 149 ILE A O 1
#

Foldseek 3Di:
DDDDDPPCCVVVQDDDDDDPPLVCCLCCLAPNVQQVWRWDDDPNDIDIDGNPVRLVVLLVVLLVCLVDPVSVVVLVVVLVVLVVCCVVPVCVVVVDPDPDDDPVRVVVVVVSSSVNSRSVVSVDPSSLVSLVVVCVVPVDVSSCVSVVD

Radius of gyration: 19.01 Å; chains: 1; bounding box: 47×45×47 Å

pLDDT: mean 75.11, std 16.55, range [24.94, 95.69]

Sequence (149 aa):
MININISNYIYFFIVEDQVSCLHAEFMLNGSLKICNPLVTNYKEKIYVFFDKTKQHITLKQGAELYSSEEKYEKYATEFKEYLKYARKTIIPKYKNNPEKITKEEFSEEFFFIGKFWYLYGFTEFFYTDGAYKRLKKTNDPVLKKILKI